Protein AF-A0A452YHD4-F1 (afdb_monomer_lite)

Structure (mmCIF, N/CA/C/O backbone):
data_AF-A0A452YHD4-F1
#
_entry.id   AF-A0A452YHD4-F1
#
loop_
_atom_site.group_PDB
_atom_site.id
_atom_site.type_symbol
_atom_site.label_atom_id
_atom_site.label_alt_id
_atom_site.label_comp_id
_atom_site.label_asym_id
_atom_site.label_entity_id
_atom_site.label_seq_id
_atom_site.pdbx_PDB_ins_code
_atom_site.Cartn_x
_atom_site.Cartn_y
_atom_site.Cartn_z
_atom_site.occupancy
_atom_site.B_iso_or_equiv
_atom_site.auth_seq_id
_atom_site.auth_comp_id
_atom_site.auth_asym_id
_atom_site.auth_atom_id
_atom_site.pdbx_PDB_model_num
ATOM 1 N N . THR A 1 1 ? -29.629 11.833 -34.239 1.00 42.97 1 THR A N 1
ATOM 2 C CA . THR A 1 1 ? -28.313 11.223 -34.519 1.00 42.97 1 THR A CA 1
ATOM 3 C C . THR A 1 1 ? -27.666 10.869 -33.187 1.00 42.97 1 THR A C 1
ATOM 5 O O . THR A 1 1 ? -26.961 11.676 -32.613 1.00 42.97 1 THR A O 1
ATOM 8 N N . THR A 1 2 ? -28.228 9.918 -32.445 1.00 36.56 2 THR A N 1
ATOM 9 C CA . THR A 1 2 ? -27.841 8.490 -32.413 1.00 36.56 2 THR A CA 1
ATOM 10 C C 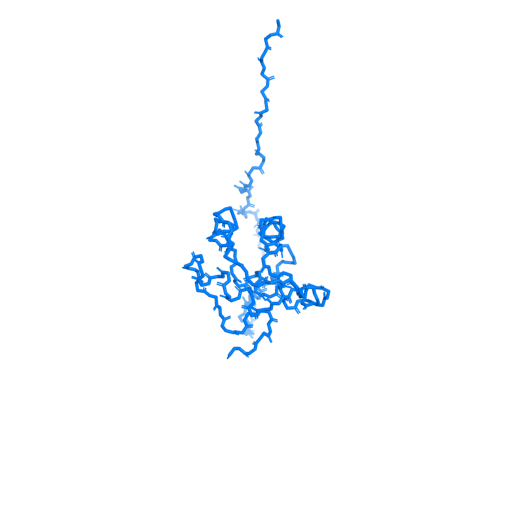. THR A 1 2 ? -26.420 8.256 -31.882 1.00 36.56 2 THR A C 1
ATOM 12 O O . THR A 1 2 ? -25.471 8.179 -32.645 1.00 36.56 2 THR A O 1
ATOM 15 N N . ARG A 1 3 ? -26.325 8.172 -30.547 1.00 47.19 3 ARG A N 1
ATOM 16 C CA . ARG A 1 3 ? -25.647 7.134 -29.743 1.00 47.19 3 ARG A CA 1
ATOM 17 C C . ARG A 1 3 ? -24.635 6.232 -30.474 1.00 47.19 3 ARG A C 1
ATOM 19 O O . ARG A 1 3 ? -25.067 5.443 -31.305 1.00 47.19 3 ARG A O 1
ATOM 26 N N . ALA A 1 4 ? -23.370 6.259 -30.042 1.00 44.56 4 ALA A N 1
ATOM 27 C CA . ALA A 1 4 ? -22.422 5.125 -29.958 1.00 44.56 4 ALA A CA 1
ATOM 28 C C . ALA A 1 4 ? -20.987 5.682 -29.842 1.00 44.56 4 ALA A C 1
ATOM 30 O O . ALA A 1 4 ? -20.680 6.638 -30.534 1.00 44.56 4 ALA A O 1
ATOM 31 N N . THR A 1 5 ? -20.008 5.195 -29.086 1.00 51.81 5 THR A N 1
ATOM 32 C CA . THR A 1 5 ? -19.861 4.150 -28.073 1.00 51.81 5 THR A CA 1
ATOM 33 C C . THR A 1 5 ? -18.434 4.376 -27.552 1.00 51.81 5 THR A C 1
ATOM 35 O O . THR A 1 5 ? -17.480 4.251 -28.313 1.00 51.81 5 THR A O 1
ATOM 38 N N . ILE A 1 6 ? -18.279 4.735 -26.277 1.00 53.59 6 ILE A N 1
ATOM 39 C CA . ILE A 1 6 ? -17.039 4.478 -25.535 1.00 53.59 6 ILE A CA 1
ATOM 40 C C . ILE A 1 6 ? -16.952 2.957 -25.431 1.00 53.59 6 ILE A C 1
ATOM 42 O O . ILE A 1 6 ? -17.819 2.405 -24.771 1.00 53.59 6 ILE A O 1
ATOM 46 N N . HIS A 1 7 ? -15.987 2.277 -26.057 1.00 42.25 7 HIS A N 1
ATOM 47 C CA . HIS A 1 7 ? -15.568 0.947 -25.598 1.00 42.25 7 HIS A CA 1
ATOM 48 C C . HIS A 1 7 ? -14.095 0.665 -25.986 1.00 42.25 7 HIS A C 1
ATOM 50 O O . HIS A 1 7 ? -13.777 0.669 -27.168 1.00 42.25 7 HIS A O 1
ATOM 56 N N . ILE A 1 8 ? -13.158 0.738 -25.029 1.00 50.12 8 ILE A N 1
ATOM 57 C CA . ILE A 1 8 ? -12.484 -0.339 -24.249 1.00 50.12 8 ILE A CA 1
ATOM 58 C C . ILE A 1 8 ? -11.404 -1.119 -25.026 1.00 50.12 8 ILE A C 1
ATOM 60 O O . ILE A 1 8 ? -11.673 -1.692 -26.073 1.00 50.12 8 ILE A O 1
ATOM 64 N N . HIS A 1 9 ? -10.247 -1.247 -24.364 1.00 39.53 9 HIS A N 1
ATOM 65 C CA . HIS A 1 9 ? -9.357 -2.415 -24.371 1.00 39.53 9 HIS A CA 1
ATOM 66 C C . HIS A 1 9 ? -8.613 -2.729 -25.671 1.00 39.53 9 HIS A C 1
ATOM 68 O O . HIS A 1 9 ? -9.069 -3.514 -26.497 1.00 39.53 9 HIS A O 1
ATOM 74 N N . GLU A 1 10 ? -7.349 -2.321 -25.726 1.00 45.34 10 GLU A N 1
ATOM 75 C CA . GLU A 1 10 ? -6.327 -3.238 -26.230 1.00 45.34 10 GLU A CA 1
ATOM 76 C C . GLU A 1 10 ? -5.767 -4.041 -25.051 1.00 45.34 10 GLU A C 1
ATOM 78 O O . GLU A 1 10 ? -4.720 -3.741 -24.486 1.00 45.34 10 GLU A O 1
ATOM 83 N N . THR A 1 11 ? -6.501 -5.083 -24.652 1.00 46.00 11 THR A N 1
ATOM 84 C CA . THR A 1 11 ? -5.914 -6.184 -23.886 1.00 46.00 11 THR A CA 1
ATOM 85 C C . THR A 1 11 ? -5.143 -7.114 -24.804 1.00 46.00 11 THR A C 1
ATOM 87 O O . THR A 1 11 ? -5.740 -7.837 -25.592 1.00 46.00 11 THR A O 1
ATOM 90 N N . HIS A 1 12 ? -3.825 -7.092 -24.617 1.00 50.12 12 HIS A N 1
ATOM 91 C CA . HIS A 1 12 ? -2.945 -8.232 -24.354 1.00 50.12 12 HIS A CA 1
ATOM 92 C C . HIS A 1 12 ? -3.022 -9.514 -25.212 1.00 50.12 12 HIS A C 1
ATOM 94 O O . HIS A 1 12 ? -4.054 -10.142 -25.427 1.00 50.12 12 HIS A O 1
ATOM 100 N N . THR A 1 13 ? -1.809 -10.035 -25.441 1.00 49.12 13 THR A N 1
ATOM 101 C CA . THR A 1 13 ? -1.435 -11.460 -25.561 1.00 49.12 13 THR A CA 1
ATOM 102 C C . THR A 1 13 ? -1.718 -12.207 -26.868 1.00 49.12 13 THR A C 1
ATOM 104 O O . THR A 1 13 ? -2.664 -12.973 -26.978 1.00 49.12 13 THR A O 1
ATOM 107 N N . ALA A 1 14 ? -0.761 -12.118 -27.797 1.00 48.50 14 ALA A N 1
ATOM 108 C CA . ALA A 1 14 ? -0.136 -13.233 -28.533 1.00 48.50 14 ALA A CA 1
ATOM 109 C C . ALA A 1 14 ? 0.943 -12.587 -29.431 1.00 48.50 14 ALA A C 1
ATOM 111 O O . ALA A 1 14 ? 0.633 -11.658 -30.157 1.00 48.50 14 ALA A O 1
ATOM 112 N N . GLN A 1 15 ? 2.230 -12.941 -29.421 1.00 52.12 15 GLN A N 1
ATOM 113 C CA . GLN A 1 15 ? 2.720 -14.181 -30.012 1.00 52.12 15 GLN A CA 1
ATOM 114 C C . GLN A 1 15 ? 4.130 -14.530 -29.496 1.00 52.12 15 GLN A C 1
ATOM 116 O O . GLN A 1 15 ? 5.139 -13.983 -29.934 1.00 52.12 15 GLN A O 1
ATOM 121 N N . HIS A 1 16 ? 4.212 -15.550 -28.646 1.00 42.38 16 HIS A N 1
ATOM 122 C CA . HIS A 1 16 ? 5.350 -16.463 -28.659 1.00 42.38 16 HIS A CA 1
ATOM 123 C C . HIS A 1 16 ? 5.012 -17.624 -29.603 1.00 42.38 16 HIS A C 1
ATOM 125 O O . HIS A 1 16 ? 4.034 -18.317 -29.343 1.00 42.38 16 HIS A O 1
ATOM 131 N N . ARG A 1 17 ? 5.840 -17.876 -30.634 1.00 56.25 17 ARG A N 1
ATOM 132 C CA . ARG A 1 17 ? 6.348 -19.211 -31.065 1.00 56.25 17 ARG A CA 1
ATOM 133 C C . ARG A 1 17 ? 6.912 -19.201 -32.503 1.00 56.25 17 ARG A C 1
ATOM 135 O O . ARG A 1 17 ? 6.202 -19.358 -33.481 1.00 56.25 17 ARG A O 1
ATOM 142 N N . ARG A 1 18 ? 8.244 -19.107 -32.558 1.00 55.69 18 ARG A N 1
ATOM 143 C CA . ARG A 1 18 ? 9.231 -19.833 -33.393 1.00 55.69 18 ARG A CA 1
ATOM 144 C C . ARG A 1 18 ? 8.845 -20.345 -34.800 1.00 55.69 18 ARG A C 1
ATOM 146 O O . ARG A 1 18 ? 8.126 -21.331 -34.915 1.00 55.69 18 ARG A O 1
ATOM 153 N N . LYS A 1 19 ? 9.629 -19.926 -35.808 1.00 44.75 19 LYS A N 1
ATOM 154 C CA . LYS A 1 19 ? 10.217 -20.839 -36.817 1.00 44.75 19 LYS A CA 1
ATOM 155 C C . LYS A 1 19 ? 11.488 -20.244 -37.457 1.00 44.75 19 LYS A C 1
ATOM 157 O O . LYS A 1 19 ? 11.473 -19.775 -38.586 1.00 44.75 19 LYS A O 1
ATOM 162 N N . GLY A 1 20 ? 12.608 -20.271 -36.734 1.00 45.22 20 GLY A N 1
ATOM 163 C CA . GLY A 1 20 ? 13.930 -20.103 -37.349 1.00 45.22 20 GLY A CA 1
ATOM 164 C C . GLY A 1 20 ? 14.339 -21.418 -38.008 1.00 45.22 20 GLY A C 1
ATOM 165 O O . GLY A 1 20 ? 14.572 -22.401 -37.309 1.00 45.22 20 GLY A O 1
ATOM 166 N N . ASN A 1 21 ? 14.341 -21.452 -39.339 1.00 54.41 21 ASN A N 1
ATOM 167 C CA . ASN A 1 21 ? 14.768 -22.588 -40.152 1.00 54.41 21 ASN A CA 1
ATOM 168 C C . ASN A 1 21 ? 16.297 -22.741 -40.053 1.00 54.41 21 ASN A C 1
ATOM 170 O O . ASN A 1 21 ? 17.044 -21.925 -40.589 1.00 54.41 21 ASN A O 1
ATOM 174 N N . THR A 1 22 ? 16.763 -23.753 -39.323 1.00 41.25 22 THR A N 1
ATOM 175 C CA . THR A 1 22 ? 18.179 -24.086 -39.150 1.00 41.25 22 THR A CA 1
ATOM 176 C C . THR A 1 22 ? 18.695 -24.845 -40.371 1.00 41.25 22 THR A C 1
ATOM 178 O O . THR A 1 22 ? 18.458 -26.043 -40.531 1.00 41.25 22 THR A O 1
ATOM 181 N N . SER A 1 23 ? 19.421 -24.137 -41.239 1.00 48.38 23 SER A N 1
ATOM 182 C CA . SER A 1 23 ? 20.213 -24.757 -42.300 1.00 48.38 23 SER A CA 1
ATOM 183 C C . SER A 1 23 ? 21.399 -25.515 -41.691 1.00 48.38 23 SER A C 1
ATOM 185 O O . SER A 1 23 ? 22.069 -25.040 -40.777 1.00 48.38 23 SER A O 1
ATOM 187 N N . LYS A 1 24 ? 21.590 -26.735 -42.182 1.00 50.97 24 LYS A N 1
ATOM 188 C CA . LYS A 1 24 ? 22.518 -27.775 -41.725 1.00 50.97 24 LYS A CA 1
ATOM 189 C C . LYS A 1 24 ? 23.975 -27.289 -41.718 1.00 50.97 24 LYS A C 1
ATOM 191 O O . LYS A 1 24 ? 24.439 -26.880 -42.774 1.00 50.97 24 LYS A O 1
ATOM 196 N N . MET A 1 25 ? 24.717 -27.460 -40.617 1.00 54.84 25 MET A N 1
ATOM 197 C CA . MET A 1 25 ? 26.136 -27.859 -40.682 1.00 54.84 25 MET A CA 1
ATOM 198 C C . MET A 1 25 ? 26.708 -28.289 -39.315 1.00 54.84 25 MET A C 1
ATOM 200 O O . MET A 1 25 ? 26.615 -27.552 -38.342 1.00 54.84 25 MET A O 1
ATOM 204 N N . SER A 1 26 ? 27.285 -29.497 -39.307 1.00 49.28 26 SER A N 1
ATOM 205 C CA . SER A 1 26 ? 28.422 -30.033 -38.530 1.00 49.28 26 SER A CA 1
ATOM 206 C C . SER A 1 26 ? 28.722 -29.506 -37.115 1.00 49.28 26 SER A C 1
ATOM 208 O O . SER A 1 26 ? 29.082 -28.354 -36.941 1.00 49.28 26 SER A O 1
ATOM 210 N N . GLN A 1 27 ? 28.542 -30.307 -36.058 1.00 45.06 27 GLN A N 1
ATOM 211 C CA . GLN A 1 27 ? 29.420 -31.376 -35.513 1.00 45.06 27 GLN A CA 1
ATOM 212 C C . GLN A 1 27 ? 30.284 -30.911 -34.314 1.00 45.06 27 GLN A C 1
ATOM 214 O O . GLN A 1 27 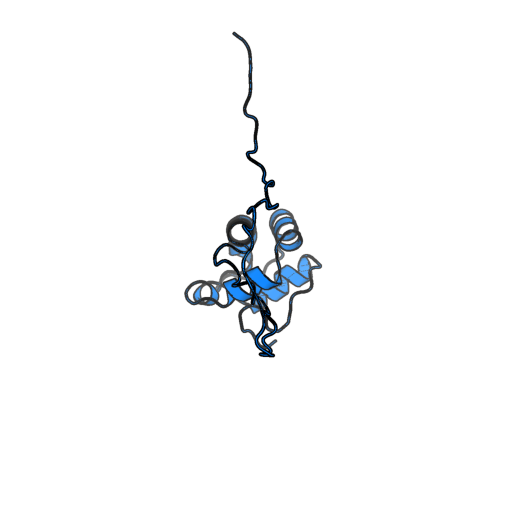? 31.158 -30.068 -34.448 1.00 45.06 27 GLN A O 1
ATOM 219 N N . LEU A 1 28 ? 30.018 -31.568 -33.173 1.00 55.31 28 LEU A N 1
ATOM 220 C CA . LEU A 1 28 ? 30.912 -32.004 -32.083 1.00 55.31 28 LEU A CA 1
ATOM 221 C C . LEU A 1 28 ? 31.878 -30.999 -31.415 1.00 55.31 28 LEU A C 1
ATOM 223 O O . LEU A 1 28 ? 33.003 -30.820 -31.863 1.00 55.31 28 LEU A O 1
ATOM 227 N N . ALA A 1 29 ? 31.520 -30.546 -30.204 1.00 46.66 29 ALA A N 1
ATOM 228 C CA . ALA A 1 29 ? 32.449 -30.405 -29.073 1.00 46.66 29 ALA A CA 1
ATOM 229 C C . ALA A 1 29 ? 31.681 -30.351 -27.734 1.00 46.66 29 ALA A C 1
ATOM 231 O O . ALA A 1 29 ? 30.497 -30.034 -27.678 1.00 46.66 29 ALA A O 1
ATOM 232 N N . ARG A 1 30 ? 32.361 -30.757 -26.663 1.00 52.69 30 ARG A N 1
ATOM 233 C CA . ARG A 1 30 ? 31.824 -31.210 -25.373 1.00 52.69 30 ARG A CA 1
ATOM 234 C C . ARG A 1 30 ? 31.444 -30.062 -24.427 1.00 52.69 30 ARG A C 1
ATOM 236 O O . ARG A 1 30 ? 32.104 -29.035 -24.408 1.00 52.69 30 ARG A O 1
ATOM 243 N N . ALA A 1 31 ? 30.432 -30.351 -23.603 1.00 54.41 31 ALA A N 1
ATOM 244 C CA . ALA A 1 31 ? 30.166 -29.889 -22.235 1.00 54.41 31 ALA A CA 1
ATOM 245 C C . ALA A 1 31 ? 30.607 -28.470 -21.822 1.00 54.41 31 ALA A C 1
ATOM 247 O O . ALA A 1 31 ? 31.784 -28.208 -21.595 1.00 54.41 31 ALA A O 1
ATOM 248 N N . SER A 1 32 ? 29.625 -27.618 -21.517 1.00 53.03 32 SER A N 1
ATOM 249 C CA . SER A 1 32 ? 29.730 -26.601 -20.464 1.00 53.03 32 SER A CA 1
ATOM 250 C C . SER A 1 32 ? 28.343 -26.331 -19.885 1.00 53.03 32 SER A C 1
ATOM 252 O O . SER A 1 32 ? 27.402 -26.010 -20.608 1.00 53.03 32 SER A O 1
ATOM 254 N N . LEU A 1 33 ? 28.224 -26.542 -18.573 1.00 60.19 33 LEU A N 1
ATOM 255 C CA . LEU A 1 33 ? 27.065 -26.201 -17.764 1.00 60.19 33 LEU A CA 1
ATOM 256 C C . LEU A 1 33 ? 26.848 -24.689 -17.804 1.00 60.19 33 LEU A C 1
ATOM 258 O O . LEU A 1 33 ? 27.752 -23.938 -17.448 1.00 60.19 33 LEU A O 1
ATOM 262 N N . THR A 1 34 ? 25.626 -24.245 -18.079 1.00 52.06 34 THR A N 1
ATOM 263 C CA . THR A 1 34 ? 25.044 -23.130 -17.325 1.00 52.06 34 THR A CA 1
ATOM 264 C C . THR A 1 34 ? 23.531 -23.236 -17.410 1.00 52.06 34 THR A C 1
ATOM 266 O O . THR A 1 34 ? 22.941 -23.124 -18.483 1.00 52.06 34 THR A O 1
ATOM 269 N N . ALA A 1 35 ? 22.897 -23.494 -16.268 1.00 55.72 35 ALA A N 1
ATOM 270 C CA . ALA A 1 35 ? 21.474 -23.269 -16.114 1.00 55.72 35 ALA A CA 1
ATOM 271 C C . ALA A 1 35 ? 21.224 -21.781 -16.376 1.00 55.72 35 ALA A C 1
ATOM 273 O O . ALA A 1 35 ? 21.669 -20.929 -15.609 1.00 55.72 35 ALA A O 1
ATOM 274 N N . MET A 1 36 ? 20.533 -21.461 -17.468 1.00 54.41 36 MET A N 1
ATOM 275 C CA . MET A 1 36 ? 19.941 -20.142 -17.658 1.00 54.41 36 MET A CA 1
ATOM 276 C C . MET A 1 36 ? 18.749 -20.041 -16.704 1.00 54.41 36 MET A C 1
ATOM 278 O O . MET A 1 36 ? 17.594 -20.189 -17.098 1.00 54.41 36 MET A O 1
ATOM 282 N N . GLY A 1 37 ? 19.046 -19.840 -15.419 1.00 55.81 37 GLY A N 1
ATOM 283 C CA . GLY A 1 37 ? 18.115 -19.212 -14.502 1.00 55.81 37 GLY A CA 1
ATOM 284 C C . GLY A 1 37 ? 17.922 -17.791 -15.001 1.00 55.81 37 GLY A C 1
ATOM 285 O O . GLY A 1 37 ? 18.725 -16.913 -14.701 1.00 55.81 37 GLY A O 1
ATOM 286 N N . GLY A 1 38 ? 16.901 -17.585 -15.832 1.00 49.19 38 GLY A N 1
ATOM 287 C CA . GLY A 1 38 ? 16.401 -16.250 -16.096 1.00 49.19 38 GLY A CA 1
ATOM 288 C C . GLY A 1 38 ? 15.912 -15.701 -14.767 1.00 49.19 38 GLY A C 1
ATOM 289 O O . GLY A 1 38 ? 14.814 -16.035 -14.333 1.00 49.19 38 GLY A O 1
ATOM 290 N N . ALA A 1 39 ? 16.738 -14.894 -14.103 1.00 51.00 39 ALA A N 1
ATOM 291 C CA . ALA A 1 39 ? 16.206 -13.900 -13.199 1.00 51.00 39 ALA A CA 1
ATOM 292 C C . ALA A 1 39 ? 15.261 -13.072 -14.067 1.00 51.00 39 ALA A C 1
ATOM 294 O O . ALA A 1 39 ? 15.710 -12.362 -14.970 1.00 51.00 39 ALA A O 1
ATOM 295 N N . ALA A 1 40 ? 13.956 -13.257 -13.869 1.00 48.88 40 ALA A N 1
ATOM 296 C CA . ALA A 1 40 ? 12.993 -12.259 -14.271 1.00 48.88 40 ALA A CA 1
ATOM 297 C C . ALA A 1 40 ? 13.487 -10.975 -13.609 1.00 48.88 40 ALA A C 1
ATOM 299 O O . ALA A 1 40 ? 13.400 -10.821 -12.392 1.00 48.88 40 ALA A O 1
ATOM 300 N N . VAL A 1 41 ? 14.141 -10.119 -14.392 1.00 48.44 41 VAL A N 1
ATOM 301 C CA . VAL A 1 41 ? 14.317 -8.733 -14.004 1.00 48.44 41 VAL A CA 1
ATOM 302 C C . VAL A 1 41 ? 12.892 -8.249 -13.804 1.00 48.44 41 VAL A C 1
ATOM 304 O O . VAL A 1 41 ? 12.107 -8.228 -14.749 1.00 48.44 41 VAL A O 1
ATOM 307 N N . ALA A 1 42 ? 12.513 -8.062 -12.540 1.00 52.41 42 ALA A N 1
ATOM 308 C CA . ALA A 1 42 ? 11.237 -7.472 -12.204 1.00 52.41 42 ALA A CA 1
ATOM 309 C C . ALA A 1 42 ? 11.198 -6.147 -12.957 1.00 52.41 42 ALA A C 1
ATOM 311 O O . ALA A 1 42 ? 12.073 -5.295 -12.784 1.00 52.41 42 ALA A O 1
ATOM 312 N N . ASP A 1 43 ? 10.261 -6.057 -13.888 1.00 45.31 43 ASP A N 1
ATOM 313 C CA . ASP A 1 43 ? 10.029 -4.849 -14.645 1.00 45.31 43 ASP A CA 1
ATOM 314 C C . ASP A 1 43 ? 9.768 -3.706 -13.643 1.00 45.31 43 ASP A C 1
ATOM 316 O O . ASP A 1 43 ? 9.000 -3.902 -12.694 1.00 45.31 43 ASP A O 1
ATOM 320 N N . PRO A 1 44 ? 10.400 -2.526 -13.785 1.00 52.66 44 PRO A N 1
ATOM 321 C CA . PRO A 1 44 ? 10.114 -1.385 -12.917 1.00 52.66 44 PRO A CA 1
ATOM 322 C C . PRO A 1 44 ? 8.643 -0.919 -12.984 1.00 52.66 44 PRO A C 1
ATOM 324 O O . PRO A 1 44 ? 8.234 -0.128 -12.140 1.00 52.66 44 PRO A O 1
ATOM 327 N N . ALA A 1 45 ? 7.836 -1.427 -13.923 1.00 56.84 45 ALA A N 1
ATOM 328 C CA . ALA A 1 45 ? 6.388 -1.255 -14.019 1.00 56.84 45 ALA A CA 1
ATOM 329 C C . ALA A 1 45 ? 5.565 -2.382 -13.360 1.00 56.84 45 ALA A C 1
ATOM 331 O O . ALA A 1 45 ? 4.355 -2.429 -13.561 1.00 56.84 45 ALA A O 1
ATOM 332 N N . GLY A 1 46 ? 6.169 -3.278 -12.570 1.00 77.31 46 GLY A N 1
ATOM 333 C CA . GLY A 1 46 ? 5.514 -4.505 -12.087 1.00 77.31 46 GLY A CA 1
ATOM 334 C C . GLY A 1 46 ? 4.174 -4.331 -11.352 1.00 77.31 46 GLY A C 1
ATOM 335 O O . GLY A 1 46 ? 3.376 -5.259 -11.351 1.00 77.31 46 GLY A O 1
ATOM 336 N N . CYS A 1 47 ? 3.910 -3.160 -10.763 1.00 92.31 47 CYS A N 1
ATOM 337 C CA . CYS A 1 47 ? 2.656 -2.837 -10.068 1.00 92.31 47 CYS A CA 1
ATOM 338 C C . CYS A 1 47 ? 2.362 -1.325 -10.074 1.00 92.31 47 CYS A C 1
ATOM 340 O O . CYS A 1 47 ? 1.833 -0.772 -9.110 1.00 92.31 47 CYS A O 1
ATOM 342 N N . GLN A 1 48 ? 2.761 -0.609 -11.132 1.00 91.56 48 GLN A N 1
ATOM 343 C CA . GLN A 1 48 ? 2.620 0.852 -11.159 1.00 91.56 48 GLN A CA 1
ATOM 344 C C . GLN A 1 48 ? 1.150 1.289 -11.055 1.00 91.56 48 GLN A C 1
ATOM 346 O O . GLN A 1 48 ? 0.857 2.239 -10.327 1.00 91.56 48 GLN A O 1
ATOM 351 N N . ASP A 1 49 ? 0.246 0.573 -11.726 1.00 93.62 49 ASP A N 1
ATOM 352 C CA . ASP A 1 49 ? -1.196 0.829 -11.679 1.00 93.62 49 ASP A CA 1
ATOM 353 C C . ASP A 1 49 ? -1.781 0.546 -10.287 1.00 93.62 49 ASP A C 1
ATOM 355 O O . ASP A 1 49 ? -2.552 1.353 -9.767 1.00 93.62 49 ASP A O 1
ATOM 359 N N . ASP A 1 50 ? -1.343 -0.535 -9.634 1.00 94.31 50 ASP A N 1
ATOM 360 C CA . ASP A 1 50 ? -1.735 -0.864 -8.257 1.00 94.31 50 ASP A CA 1
ATOM 361 C C . ASP A 1 50 ? -1.336 0.248 -7.283 1.00 94.31 50 ASP A C 1
ATOM 363 O O . ASP A 1 50 ? -2.114 0.655 -6.421 1.00 94.31 50 ASP A O 1
ATOM 367 N N . VAL A 1 51 ? -0.116 0.771 -7.426 1.00 94.12 51 VAL A N 1
ATOM 368 C CA . VAL A 1 51 ? 0.393 1.873 -6.603 1.00 94.12 51 VAL A CA 1
ATOM 369 C C . VAL A 1 51 ? -0.426 3.144 -6.815 1.00 94.12 51 VAL A C 1
ATOM 371 O O . VAL A 1 51 ? -0.718 3.841 -5.842 1.00 94.12 51 VAL A O 1
ATOM 374 N N . VAL A 1 52 ? -0.802 3.455 -8.059 1.00 95.50 52 VAL A N 1
ATOM 375 C CA . VAL A 1 52 ? -1.645 4.618 -8.368 1.00 95.50 52 VAL A CA 1
ATOM 376 C C . VAL A 1 52 ? -3.025 4.453 -7.733 1.00 95.50 52 VAL A C 1
ATOM 378 O O . VAL A 1 52 ? -3.454 5.342 -6.997 1.00 95.50 52 VAL A O 1
ATOM 381 N N . ALA A 1 53 ? -3.667 3.296 -7.914 1.00 95.94 53 ALA A N 1
ATOM 382 C CA . ALA A 1 53 ? -4.974 3.003 -7.328 1.00 95.94 53 ALA A CA 1
ATOM 383 C C . ALA A 1 53 ? -4.947 3.066 -5.790 1.00 95.94 53 ALA A C 1
ATOM 385 O O . ALA A 1 53 ? -5.818 3.672 -5.162 1.00 95.94 53 ALA A O 1
ATOM 386 N N . LEU A 1 54 ? -3.907 2.506 -5.163 1.00 96.62 54 LEU A N 1
ATOM 387 C CA . LEU A 1 54 ? -3.702 2.610 -3.719 1.00 96.62 54 LEU A CA 1
ATOM 388 C C . LEU A 1 54 ? -3.475 4.049 -3.272 1.00 96.62 54 LEU A C 1
ATOM 390 O O . LEU A 1 54 ? -3.976 4.448 -2.224 1.00 96.62 54 LEU A O 1
ATOM 394 N N . ASN A 1 55 ? -2.711 4.840 -4.018 1.00 96.25 55 ASN A N 1
ATOM 395 C CA . ASN A 1 55 ? -2.488 6.233 -3.664 1.00 96.25 55 ASN A CA 1
ATOM 396 C C . ASN A 1 55 ? -3.807 7.020 -3.681 1.00 96.25 55 ASN A C 1
ATOM 398 O O . ASN A 1 55 ? -4.112 7.724 -2.720 1.00 96.25 55 ASN A O 1
ATOM 402 N N . GLU A 1 56 ? -4.617 6.860 -4.725 1.00 97.75 56 GLU A N 1
ATOM 403 C CA . GLU A 1 56 ? -5.908 7.543 -4.849 1.00 97.75 56 GLU A CA 1
ATOM 404 C C . GLU A 1 56 ? -6.888 7.135 -3.739 1.00 97.75 56 GLU A C 1
ATOM 406 O O . GLU A 1 56 ? -7.465 7.998 -3.071 1.00 97.75 56 GLU A O 1
ATOM 411 N N . ALA A 1 57 ? -7.012 5.833 -3.473 1.00 98.19 57 ALA A N 1
ATOM 412 C CA . ALA A 1 57 ? -7.989 5.321 -2.518 1.00 98.19 57 ALA A CA 1
ATOM 413 C C . ALA A 1 57 ? -7.515 5.405 -1.053 1.00 98.19 57 ALA A C 1
ATOM 415 O O . ALA A 1 57 ? -8.313 5.656 -0.141 1.00 98.19 57 ALA A O 1
ATOM 416 N N . CYS A 1 58 ? -6.217 5.195 -0.796 1.00 97.88 58 CYS A N 1
ATOM 417 C CA . CYS A 1 58 ? -5.691 4.922 0.542 1.00 97.88 58 CYS A CA 1
ATOM 418 C C . CYS A 1 58 ? -4.761 5.991 1.135 1.00 97.88 58 CYS A C 1
ATOM 420 O O . CYS A 1 58 ? -4.578 5.990 2.356 1.00 97.88 58 CYS A O 1
ATOM 422 N N . TYR A 1 59 ? -4.181 6.910 0.348 1.00 97.44 59 TYR A N 1
ATOM 423 C CA . TYR A 1 59 ? -3.090 7.785 0.821 1.00 97.44 59 TYR A CA 1
ATOM 424 C C . TYR A 1 59 ? -3.422 8.549 2.114 1.00 97.44 59 TYR A C 1
ATOM 426 O O . TYR A 1 59 ? -2.635 8.548 3.064 1.00 97.44 59 TYR A O 1
ATOM 434 N N . LYS A 1 60 ? -4.634 9.107 2.217 1.00 97.25 60 LYS A N 1
ATOM 435 C CA . LYS A 1 60 ? -5.083 9.859 3.405 1.00 97.25 60 LYS A CA 1
ATOM 436 C C . LYS A 1 60 ? -5.107 9.039 4.703 1.00 97.25 60 LYS A C 1
ATOM 438 O O . LYS A 1 60 ? -5.006 9.607 5.788 1.00 97.25 60 LYS A O 1
ATOM 443 N N . TYR A 1 61 ? -5.234 7.715 4.605 1.00 97.94 61 TYR A N 1
ATOM 444 C CA . TYR A 1 61 ? -5.253 6.806 5.754 1.00 97.94 61 TYR A CA 1
ATOM 445 C C . TYR A 1 61 ? -3.850 6.393 6.197 1.00 97.94 61 TYR A C 1
ATOM 447 O O . TYR A 1 61 ? -3.661 6.023 7.353 1.00 97.94 61 TYR A O 1
ATOM 455 N N . VAL A 1 62 ? -2.863 6.472 5.300 1.00 97.12 62 VAL A N 1
ATOM 456 C CA . VAL A 1 62 ? -1.495 5.996 5.549 1.00 97.12 62 VAL A CA 1
ATOM 457 C C . VAL A 1 62 ? -0.468 7.120 5.658 1.00 97.12 62 VAL A C 1
ATOM 459 O O . VAL A 1 62 ? 0.634 6.875 6.143 1.00 97.12 62 VAL A O 1
ATOM 462 N N . GLN A 1 63 ? -0.806 8.356 5.281 1.00 96.69 63 GLN A N 1
ATOM 463 C CA . GLN A 1 63 ? 0.104 9.499 5.378 1.00 96.69 63 GLN A CA 1
ATOM 464 C C . GLN A 1 63 ? 0.614 9.728 6.815 1.00 96.69 63 GLN A C 1
ATOM 466 O O . GLN A 1 63 ? -0.107 9.542 7.812 1.00 96.69 63 GLN A O 1
ATOM 471 N N . LYS A 1 64 ? 1.872 10.163 6.938 1.00 95.94 64 LYS A N 1
ATOM 472 C CA . LYS A 1 64 ? 2.464 10.560 8.224 1.00 95.94 64 LYS A CA 1
ATOM 473 C C . LYS A 1 64 ? 1.774 11.804 8.789 1.00 95.94 64 LYS A C 1
ATOM 475 O O . LYS A 1 64 ? 1.192 12.603 8.061 1.00 95.94 64 LYS A O 1
ATOM 480 N N . GLY A 1 65 ? 1.814 11.952 10.112 1.00 92.50 65 GLY A N 1
ATOM 481 C CA . GLY A 1 65 ? 1.287 13.126 10.823 1.00 92.50 65 GLY A CA 1
ATOM 482 C C . GLY A 1 65 ? -0.241 13.221 10.921 1.00 92.50 65 GLY A C 1
ATOM 483 O O . GLY A 1 65 ? -0.740 13.937 11.781 1.00 92.50 65 GLY A O 1
ATOM 484 N N . ALA A 1 66 ? -0.999 12.481 10.106 1.00 92.56 66 ALA A N 1
ATOM 485 C CA . ALA A 1 66 ? -2.449 12.383 10.270 1.00 92.56 66 ALA A CA 1
ATOM 486 C C . ALA A 1 66 ? -2.829 11.481 11.467 1.00 92.56 66 ALA A C 1
ATOM 488 O O . ALA A 1 66 ? -2.016 10.653 11.891 1.00 92.56 66 ALA A O 1
ATOM 489 N N . PRO A 1 67 ? -4.064 11.550 11.982 1.00 95.00 67 PRO A N 1
ATOM 490 C CA . PRO A 1 67 ? -4.603 10.528 12.878 1.00 95.00 67 PRO A CA 1
ATOM 491 C C . PRO A 1 67 ? -4.681 9.146 12.204 1.00 95.00 67 PRO A C 1
ATOM 493 O O . PRO A 1 67 ? -4.710 9.042 10.975 1.00 95.00 67 PRO A O 1
ATOM 496 N N . THR A 1 68 ? -4.712 8.079 13.002 1.00 96.62 68 THR A N 1
ATOM 497 C CA . THR A 1 68 ? -5.053 6.732 12.520 1.00 96.62 68 THR A CA 1
ATOM 498 C C . THR A 1 68 ? -6.569 6.589 12.547 1.00 96.62 68 THR A C 1
ATOM 500 O O . THR A 1 68 ? -7.178 6.703 13.608 1.00 96.62 68 THR A O 1
ATOM 503 N N . VAL A 1 69 ? -7.179 6.370 11.384 1.00 96.81 69 VAL A N 1
ATOM 504 C CA . VAL A 1 69 ? -8.629 6.187 11.238 1.00 96.81 69 VAL A CA 1
ATOM 505 C C . VAL A 1 69 ? -8.910 4.973 10.347 1.00 96.81 69 VAL A C 1
ATOM 507 O O . VAL A 1 69 ? -8.072 4.659 9.496 1.00 96.81 69 VAL A O 1
ATOM 510 N N . PRO A 1 70 ? -10.056 4.287 10.517 1.00 97.50 70 PRO A N 1
ATOM 511 C CA . PRO A 1 70 ? -10.416 3.149 9.676 1.00 97.50 70 PRO A CA 1
ATOM 512 C C . PRO A 1 70 ? -10.454 3.510 8.178 1.00 97.50 70 PRO A C 1
ATOM 514 O O . PRO A 1 70 ? -10.890 4.617 7.838 1.00 97.50 70 PRO A O 1
ATOM 517 N N . PRO A 1 71 ? -10.018 2.603 7.283 1.00 98.06 71 PRO A N 1
ATOM 518 C CA . PRO A 1 71 ? -10.063 2.829 5.840 1.00 98.06 71 PRO A CA 1
ATOM 519 C C . PRO A 1 71 ? -11.502 2.870 5.305 1.00 98.06 71 PRO A C 1
ATOM 521 O O . PRO A 1 71 ? -12.430 2.334 5.912 1.00 98.06 71 PRO A O 1
ATOM 524 N N . SER A 1 7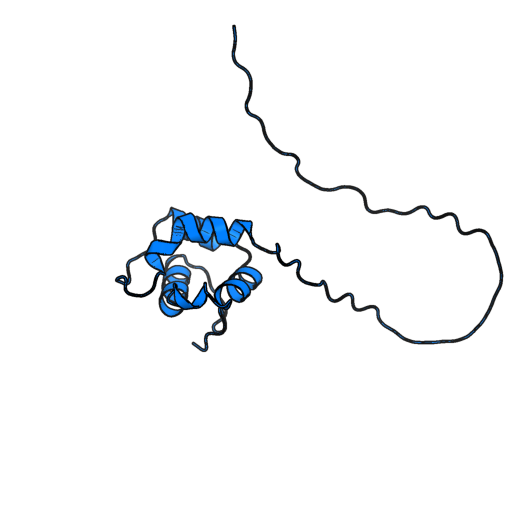2 ? -11.692 3.499 4.142 1.00 98.56 72 SER A N 1
ATOM 525 C CA . SER A 1 72 ? -12.936 3.373 3.377 1.00 98.56 72 SER A CA 1
ATOM 526 C C . SER A 1 72 ? -13.051 1.990 2.739 1.00 98.56 72 SER A C 1
ATOM 528 O O . SER A 1 72 ? -12.055 1.288 2.551 1.00 98.56 72 SER A O 1
ATOM 530 N N . GLN A 1 73 ? -14.269 1.638 2.322 1.00 98.31 73 GLN A N 1
ATOM 531 C CA . GLN A 1 73 ? -14.498 0.434 1.526 1.00 98.31 73 GLN A CA 1
ATOM 532 C C . GLN A 1 73 ? -13.671 0.447 0.231 1.00 98.31 73 GLN A C 1
ATOM 534 O O . GLN A 1 73 ? -13.000 -0.533 -0.061 1.00 98.31 73 GLN A O 1
ATOM 539 N N . GLU A 1 74 ? -13.637 1.585 -0.469 1.00 98.19 74 GLU A N 1
ATOM 540 C CA . GLU A 1 74 ? -12.843 1.780 -1.691 1.00 98.19 74 GLU A CA 1
ATOM 541 C C . GLU A 1 74 ? -11.350 1.491 -1.472 1.00 98.19 74 GLU A C 1
ATOM 543 O O . GLU A 1 74 ? -10.737 0.765 -2.250 1.00 98.19 74 GLU A O 1
ATOM 548 N N . CYS A 1 75 ? -10.774 1.981 -0.367 1.00 98.44 75 CYS A N 1
ATOM 549 C CA . CYS A 1 75 ? -9.390 1.667 -0.021 1.00 98.44 75 CYS A CA 1
ATOM 550 C C . CYS A 1 75 ? -9.201 0.165 0.217 1.00 98.44 75 CYS A C 1
ATOM 552 O O . CYS A 1 75 ? -8.245 -0.426 -0.281 1.00 98.44 75 CYS A O 1
ATOM 554 N N . CYS A 1 76 ? -10.120 -0.484 0.936 1.00 98.56 76 CYS A N 1
ATOM 555 C CA . CYS A 1 76 ? -10.018 -1.921 1.156 1.00 98.56 76 CYS A CA 1
ATOM 556 C C . CYS A 1 76 ? -10.180 -2.754 -0.113 1.00 98.56 76 CYS A C 1
ATOM 558 O O . CYS A 1 76 ? -9.580 -3.823 -0.199 1.00 98.56 76 CYS A O 1
ATOM 560 N N . ASP A 1 77 ? -10.970 -2.299 -1.078 1.00 98.44 77 ASP A N 1
ATOM 561 C CA . ASP A 1 77 ? -11.125 -2.994 -2.350 1.00 98.44 77 ASP A CA 1
ATOM 562 C C . ASP A 1 77 ? -9.835 -2.894 -3.177 1.00 98.44 77 ASP A C 1
ATOM 564 O O . ASP A 1 77 ? -9.372 -3.916 -3.682 1.00 98.44 77 ASP A O 1
ATOM 568 N N . ALA A 1 78 ? -9.182 -1.724 -3.188 1.00 97.88 78 ALA A N 1
ATOM 569 C CA . ALA A 1 78 ? -7.859 -1.555 -3.792 1.00 97.88 78 ALA A CA 1
ATOM 570 C C . ALA A 1 78 ? -6.796 -2.432 -3.104 1.00 97.88 78 ALA A C 1
ATOM 572 O O . ALA A 1 78 ? -6.077 -3.173 -3.763 1.00 97.88 78 ALA A O 1
ATOM 573 N N . VAL A 1 79 ? -6.729 -2.433 -1.767 1.00 97.69 79 VAL A N 1
ATOM 574 C CA . VAL A 1 79 ? -5.761 -3.253 -1.005 1.00 97.69 79 VAL A CA 1
ATOM 575 C C . VAL A 1 79 ? -5.917 -4.753 -1.280 1.00 97.69 79 VAL A C 1
ATOM 577 O O . VAL A 1 79 ? -4.936 -5.490 -1.222 1.00 97.69 79 VAL A O 1
ATOM 580 N N . LYS A 1 80 ? -7.124 -5.227 -1.604 1.00 97.44 80 LYS A N 1
ATOM 581 C CA . LYS A 1 80 ? -7.374 -6.639 -1.941 1.00 97.44 80 LYS A CA 1
ATOM 582 C C . LYS A 1 80 ? -6.995 -7.004 -3.377 1.00 97.44 80 LYS A C 1
ATOM 584 O O . LYS A 1 80 ? -6.880 -8.196 -3.656 1.00 97.44 80 LYS A O 1
ATOM 589 N N . SER A 1 81 ? -6.845 -6.030 -4.276 1.00 95.31 81 SER A N 1
ATOM 590 C CA . SER A 1 81 ? -6.591 -6.282 -5.699 1.00 95.31 81 SER A CA 1
ATOM 591 C C . SER A 1 81 ? -5.120 -6.202 -6.104 1.00 95.31 81 SER A C 1
ATOM 593 O O . SER A 1 81 ? -4.806 -6.583 -7.226 1.00 95.31 81 SER A O 1
ATOM 595 N N . VAL A 1 82 ? -4.234 -5.710 -5.232 1.00 94.19 82 VAL A N 1
ATOM 596 C CA . VAL A 1 82 ? -2.840 -5.404 -5.597 1.00 94.19 82 VAL A CA 1
ATOM 597 C C . VAL A 1 82 ? -1.888 -6.602 -5.575 1.00 94.19 82 VAL A C 1
ATOM 599 O O . VAL A 1 82 ? -2.054 -7.547 -4.797 1.00 94.19 82 VAL A O 1
ATOM 602 N N . ASP A 1 83 ? -0.793 -6.495 -6.333 1.00 94.00 83 ASP A N 1
ATOM 603 C CA . ASP A 1 83 ? 0.405 -7.321 -6.149 1.00 94.00 83 ASP A CA 1
ATOM 604 C C . ASP A 1 83 ? 1.156 -6.906 -4.866 1.00 94.00 83 ASP A C 1
ATOM 606 O O . ASP A 1 83 ? 1.974 -5.979 -4.846 1.00 94.00 83 ASP A O 1
ATOM 610 N N . VAL A 1 84 ? 0.864 -7.600 -3.760 1.00 92.44 84 VAL A N 1
ATOM 611 C CA . VAL A 1 84 ? 1.448 -7.317 -2.437 1.00 92.44 84 VAL A CA 1
ATOM 612 C C . VAL A 1 84 ? 2.986 -7.332 -2.447 1.00 92.44 84 VAL A C 1
ATOM 614 O O . VAL A 1 84 ? 3.567 -6.366 -1.945 1.00 92.44 84 VAL A O 1
ATOM 617 N N . PRO A 1 85 ? 3.686 -8.361 -2.975 1.00 92.19 85 PRO A N 1
ATOM 618 C CA . PRO A 1 85 ? 5.146 -8.340 -3.066 1.00 92.19 85 PRO A CA 1
ATOM 619 C C . PRO A 1 85 ? 5.705 -7.099 -3.770 1.00 92.19 85 PRO A C 1
ATOM 621 O O . PRO A 1 85 ? 6.625 -6.463 -3.243 1.00 92.19 85 PRO A O 1
ATOM 624 N N . CYS A 1 86 ? 5.145 -6.732 -4.925 1.00 93.75 86 CYS A N 1
ATOM 625 C CA . CYS A 1 86 ? 5.620 -5.582 -5.685 1.00 93.75 86 CYS A CA 1
ATOM 626 C C . CYS A 1 86 ? 5.356 -4.264 -4.944 1.00 93.75 86 CYS A C 1
ATOM 628 O O . CYS A 1 86 ? 6.289 -3.482 -4.724 1.00 93.75 86 CYS A O 1
ATOM 630 N N . VAL A 1 87 ? 4.124 -4.051 -4.470 1.00 94.88 87 VAL A N 1
ATOM 631 C CA . VAL A 1 87 ? 3.752 -2.847 -3.712 1.00 94.88 87 VAL A CA 1
ATOM 632 C C . VAL A 1 87 ? 4.622 -2.717 -2.466 1.00 94.88 87 VAL A C 1
ATOM 634 O O . VAL A 1 87 ? 5.153 -1.644 -2.192 1.00 94.88 87 VAL A O 1
ATOM 637 N N . CYS A 1 88 ? 4.862 -3.807 -1.738 1.00 94.31 88 CYS A N 1
ATOM 638 C CA . CYS A 1 88 ? 5.722 -3.785 -0.560 1.00 94.31 88 CYS A CA 1
ATOM 639 C C . CYS A 1 88 ? 7.157 -3.353 -0.862 1.00 94.31 88 CYS A C 1
ATOM 641 O O . CYS A 1 88 ? 7.761 -2.668 -0.035 1.00 94.31 88 CYS A O 1
ATOM 643 N N . SER A 1 89 ? 7.704 -3.721 -2.022 1.00 92.88 89 SER A N 1
ATOM 644 C CA . SER A 1 89 ? 8.996 -3.199 -2.468 1.00 92.88 89 SER A CA 1
ATOM 645 C C . SER A 1 89 ? 8.905 -1.699 -2.765 1.00 92.88 89 SER A C 1
ATOM 647 O O . SER A 1 89 ? 9.751 -0.928 -2.308 1.00 92.88 89 SER A O 1
ATOM 649 N N . TYR A 1 90 ? 7.851 -1.264 -3.464 1.00 93.31 90 TYR A N 1
ATOM 650 C CA . TYR A 1 90 ? 7.636 0.139 -3.822 1.00 93.31 90 TYR A CA 1
ATOM 651 C C . TYR A 1 90 ? 7.526 1.057 -2.597 1.00 93.31 90 TYR A C 1
ATOM 653 O O . TYR A 1 90 ? 8.181 2.099 -2.561 1.00 93.31 90 TYR A O 1
ATOM 661 N N . LEU A 1 91 ? 6.783 0.655 -1.559 1.00 94.19 91 LEU A N 1
ATOM 662 C CA . LEU A 1 91 ? 6.624 1.428 -0.316 1.00 94.19 91 LEU A CA 1
ATOM 663 C C . LEU A 1 91 ? 7.953 1.671 0.421 1.00 94.19 91 LEU A C 1
ATOM 665 O O . LEU A 1 91 ? 8.055 2.599 1.222 1.00 94.19 91 LEU A O 1
ATOM 669 N N . GLY A 1 92 ? 8.974 0.853 0.150 1.00 91.81 92 GLY A N 1
ATOM 670 C CA . GLY A 1 92 ? 10.325 1.020 0.686 1.00 91.81 92 GLY A CA 1
ATOM 671 C C . GLY A 1 92 ? 11.147 2.104 -0.017 1.00 91.81 92 GLY A C 1
ATOM 672 O O . GLY A 1 92 ? 12.182 2.515 0.513 1.00 91.81 92 GLY A O 1
ATOM 673 N N . SER A 1 93 ? 10.699 2.574 -1.184 1.00 91.75 93 SER A N 1
ATOM 674 C CA . SER A 1 93 ? 11.425 3.535 -2.014 1.00 91.75 93 SER A CA 1
ATOM 675 C C . SER A 1 93 ? 11.605 4.885 -1.304 1.00 91.75 93 SER A C 1
ATOM 677 O O . SER A 1 93 ? 10.678 5.358 -0.631 1.00 91.75 93 SER A O 1
ATOM 679 N N . PRO A 1 94 ? 12.770 5.545 -1.469 1.00 87.38 94 PRO A N 1
ATOM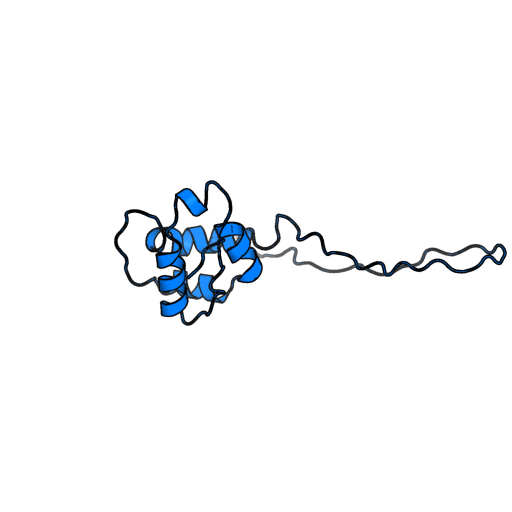 680 C CA . PRO A 1 94 ? 12.963 6.928 -1.037 1.00 87.38 94 PRO A CA 1
ATOM 681 C C . PRO A 1 94 ? 11.879 7.848 -1.614 1.00 87.38 94 PRO A C 1
ATOM 683 O O . PRO A 1 94 ? 11.411 7.638 -2.732 1.00 87.38 94 PRO A O 1
ATOM 686 N N . GLY A 1 95 ? 11.447 8.854 -0.857 1.00 88.94 95 GLY A N 1
ATOM 687 C CA . GLY A 1 95 ? 10.332 9.728 -1.223 1.00 88.94 95 GLY A CA 1
ATOM 688 C C . GLY A 1 95 ? 8.963 9.138 -0.876 1.00 88.94 95 GLY A C 1
ATOM 689 O O . GLY A 1 95 ? 8.143 9.830 -0.281 1.00 88.94 95 GLY A O 1
ATOM 690 N N . VAL A 1 96 ? 8.711 7.853 -1.142 1.00 91.81 96 VAL A N 1
ATOM 691 C CA . VAL A 1 96 ? 7.448 7.202 -0.738 1.00 91.81 96 VAL A CA 1
ATOM 692 C C . VAL A 1 96 ? 7.437 6.996 0.773 1.00 91.81 96 VAL A C 1
ATOM 694 O O . VAL A 1 96 ? 6.576 7.531 1.477 1.00 91.81 96 VAL A O 1
ATOM 697 N N . ARG A 1 97 ? 8.462 6.309 1.294 1.00 91.31 97 ARG A N 1
ATOM 698 C CA . ARG A 1 97 ? 8.604 6.002 2.726 1.00 91.31 97 ARG A CA 1
ATOM 699 C C . ARG A 1 97 ? 8.720 7.249 3.605 1.00 91.31 97 ARG A C 1
ATOM 701 O O . ARG A 1 97 ? 8.487 7.191 4.814 1.00 91.31 97 ARG A O 1
ATOM 708 N N . ASP A 1 98 ? 9.059 8.390 3.015 1.00 93.31 98 ASP A N 1
ATOM 709 C CA . ASP A 1 98 ? 9.155 9.670 3.711 1.00 93.31 98 ASP A CA 1
ATOM 710 C C . ASP A 1 98 ? 7.778 10.278 4.004 1.00 93.31 98 ASP A C 1
ATOM 712 O O . ASP A 1 98 ? 7.620 10.911 5.047 1.00 93.31 98 ASP A O 1
ATOM 716 N N . ASN A 1 99 ? 6.767 9.980 3.180 1.00 95.00 99 ASN A N 1
ATOM 717 C CA . ASN A 1 99 ? 5.421 10.551 3.272 1.00 95.00 99 ASN A CA 1
ATOM 718 C C . ASN A 1 99 ? 4.390 9.632 3.954 1.00 95.00 99 ASN A C 1
ATOM 720 O O . ASN A 1 99 ? 3.389 10.120 4.481 1.00 95.00 99 ASN A O 1
ATOM 724 N N . ILE A 1 100 ? 4.637 8.320 4.011 1.00 95.75 100 ILE A N 1
ATOM 725 C CA . ILE A 1 100 ? 3.699 7.333 4.580 1.00 95.75 100 ILE A CA 1
ATOM 726 C C . ILE A 1 100 ? 4.202 6.711 5.889 1.00 95.75 100 ILE A C 1
ATOM 728 O O . ILE A 1 100 ? 5.400 6.530 6.098 1.00 95.75 100 ILE A O 1
ATOM 732 N N . SER A 1 101 ? 3.287 6.362 6.790 1.00 96.19 101 SER A N 1
ATOM 733 C CA . SER A 1 101 ? 3.581 5.583 7.992 1.00 96.19 101 SER A CA 1
ATOM 734 C C . SER A 1 101 ? 3.372 4.100 7.712 1.00 96.19 101 SER A C 1
ATOM 736 O O . SER A 1 101 ? 2.243 3.666 7.482 1.00 96.19 101 SER A O 1
ATOM 738 N N . MET A 1 102 ? 4.443 3.306 7.783 1.00 94.75 102 MET A N 1
ATOM 739 C CA . MET A 1 102 ? 4.339 1.855 7.600 1.00 94.75 102 MET A CA 1
ATOM 740 C C . MET A 1 102 ? 3.451 1.201 8.659 1.00 94.75 102 MET A C 1
ATOM 742 O O . MET A 1 102 ? 2.691 0.299 8.331 1.00 94.75 102 MET A O 1
ATOM 746 N N . GLU A 1 103 ? 3.443 1.710 9.893 1.00 95.06 103 GLU A N 1
ATOM 747 C CA . GLU A 1 103 ? 2.521 1.251 10.941 1.00 95.06 103 GLU A CA 1
ATOM 748 C C . GLU A 1 103 ? 1.055 1.393 10.505 1.00 95.06 103 GLU A C 1
ATOM 750 O O . GLU A 1 103 ? 0.246 0.485 10.691 1.00 95.06 103 GLU A O 1
ATOM 755 N N . LYS A 1 104 ? 0.722 2.495 9.824 1.00 97.00 104 LYS A N 1
ATOM 756 C CA . LYS A 1 104 ? -0.622 2.697 9.277 1.00 97.00 104 LYS A CA 1
ATOM 757 C C . LYS A 1 104 ? -0.908 1.820 8.065 1.00 97.00 104 LYS A C 1
ATOM 759 O O . LYS A 1 104 ? -2.042 1.381 7.914 1.00 97.00 104 LYS A O 1
ATOM 764 N N . VAL A 1 105 ? 0.090 1.528 7.228 1.00 96.56 105 VAL A N 1
ATOM 765 C CA . VAL A 1 105 ? -0.050 0.545 6.138 1.00 96.56 105 VAL A CA 1
ATOM 766 C C . VAL A 1 105 ? -0.415 -0.829 6.712 1.00 96.56 105 VAL A C 1
ATOM 768 O O . VAL A 1 105 ? -1.361 -1.460 6.236 1.00 96.56 105 VAL A O 1
ATOM 771 N N . PHE A 1 106 ? 0.264 -1.268 7.778 1.00 96.75 106 PHE A N 1
ATOM 772 C CA . PHE A 1 106 ? -0.074 -2.511 8.478 1.00 96.75 106 PHE A CA 1
ATOM 773 C C . PHE A 1 106 ? -1.459 -2.452 9.128 1.00 96.75 106 PHE A C 1
ATOM 775 O O . PHE A 1 106 ? -2.198 -3.433 9.056 1.00 96.75 106 PHE A O 1
ATOM 782 N N . TYR A 1 107 ? -1.834 -1.325 9.739 1.00 97.25 107 TYR A N 1
ATOM 783 C CA . TYR A 1 107 ? -3.174 -1.129 10.297 1.00 97.25 107 TYR A CA 1
ATOM 784 C C . TYR A 1 107 ? -4.260 -1.253 9.220 1.00 97.25 107 TYR A C 1
ATOM 786 O O . TYR A 1 107 ? -5.177 -2.054 9.377 1.00 97.25 107 TYR A O 1
ATOM 794 N N . VAL A 1 108 ? -4.139 -0.520 8.107 1.00 98.06 108 VAL A N 1
ATOM 795 C CA . VAL A 1 108 ? -5.099 -0.558 6.991 1.00 98.06 108 VAL A CA 1
ATOM 796 C C . VAL A 1 108 ? -5.210 -1.970 6.420 1.00 98.06 108 VAL A C 1
ATOM 798 O O . VAL A 1 108 ? -6.320 -2.472 6.271 1.00 98.06 108 VAL A O 1
ATOM 801 N N . SER A 1 109 ? -4.082 -2.645 6.179 1.00 97.44 109 SER A N 1
ATOM 802 C CA . SER A 1 109 ? -4.076 -4.015 5.646 1.00 97.44 109 SER A CA 1
ATOM 803 C C . SER A 1 109 ? -4.841 -4.979 6.559 1.00 97.44 109 SER A C 1
ATOM 805 O O . SER A 1 109 ? -5.716 -5.709 6.094 1.00 97.44 109 SER A O 1
ATOM 807 N N . GLN A 1 110 ? -4.600 -4.909 7.874 1.00 97.25 110 GLN A N 1
ATOM 808 C CA . GLN A 1 110 ? -5.318 -5.714 8.868 1.00 97.25 110 GLN A CA 1
ATOM 809 C C . GLN A 1 110 ? -6.817 -5.397 8.913 1.00 97.25 110 GLN A C 1
ATOM 811 O O . GLN A 1 110 ? -7.626 -6.322 8.930 1.00 97.25 110 GLN A O 1
ATOM 816 N N . GLN A 1 111 ? -7.200 -4.115 8.890 1.00 98.25 111 GLN A N 1
ATOM 817 C CA . GLN A 1 111 ? -8.612 -3.710 8.857 1.00 98.25 111 GLN A CA 1
ATOM 818 C C . GLN A 1 111 ? -9.324 -4.205 7.591 1.00 98.25 111 GLN A C 1
ATOM 820 O O . GLN A 1 111 ? -10.493 -4.579 7.643 1.00 98.25 111 GLN A O 1
ATOM 825 N N . CYS A 1 112 ? -8.616 -4.262 6.462 1.00 98.12 112 CYS A N 1
ATOM 826 C CA . CYS A 1 112 ? -9.147 -4.768 5.200 1.00 98.12 112 CYS A CA 1
ATOM 827 C C . CYS A 1 112 ? -9.102 -6.303 5.075 1.00 98.12 112 CYS A C 1
ATOM 829 O O . CYS A 1 112 ? -9.570 -6.837 4.067 1.00 98.12 112 CYS A O 1
ATOM 831 N N . GLY A 1 113 ? -8.567 -7.014 6.077 1.00 97.25 113 GLY A N 1
ATOM 832 C CA . GLY A 1 113 ? -8.449 -8.475 6.083 1.00 97.25 113 GLY A CA 1
ATOM 833 C C . GLY A 1 113 ? -7.348 -9.022 5.169 1.00 97.25 113 GLY A C 1
ATOM 834 O O . GLY A 1 113 ? -7.403 -10.187 4.782 1.00 97.25 113 GLY A O 1
ATOM 835 N N . VAL A 1 114 ? -6.361 -8.197 4.810 1.00 96.25 114 VAL A N 1
ATOM 836 C CA . VAL A 1 114 ? -5.238 -8.568 3.942 1.00 96.25 114 VAL A CA 1
ATOM 837 C C . VAL A 1 114 ? -3.974 -8.736 4.781 1.00 96.25 114 VAL A C 1
ATOM 839 O O . VAL A 1 114 ? -3.578 -7.848 5.537 1.00 96.25 114 VAL A O 1
ATOM 842 N N . SER A 1 115 ? -3.325 -9.893 4.650 1.00 93.19 115 SER A N 1
ATOM 843 C CA . SER A 1 115 ? -2.049 -10.172 5.311 1.00 93.19 115 SER A CA 1
ATOM 844 C C . SER A 1 115 ? -0.892 -9.717 4.423 1.00 93.19 115 SER A C 1
ATOM 846 O O . SER A 1 115 ? -0.792 -10.148 3.275 1.00 93.19 115 SER A O 1
ATOM 848 N N . ILE A 1 116 ? -0.017 -8.859 4.954 1.00 93.88 116 ILE A N 1
ATOM 849 C CA . ILE A 1 116 ? 1.202 -8.402 4.274 1.00 93.88 116 ILE A CA 1
ATOM 850 C C . ILE A 1 116 ? 2.453 -8.825 5.064 1.00 93.88 116 ILE A C 1
ATOM 852 O O . ILE A 1 116 ? 2.383 -8.940 6.292 1.00 93.88 116 ILE A O 1
ATOM 856 N N . PRO A 1 117 ? 3.606 -9.057 4.405 1.00 91.81 117 PRO A N 1
ATOM 857 C CA . PRO A 1 117 ? 4.835 -9.457 5.087 1.00 91.81 117 PRO A CA 1
ATOM 858 C C . PRO A 1 117 ? 5.279 -8.420 6.120 1.00 91.81 117 PRO A C 1
ATOM 860 O O . PRO A 1 117 ? 5.275 -7.223 5.842 1.00 91.81 117 PRO A O 1
ATOM 863 N N . GLY A 1 118 ? 5.758 -8.863 7.284 1.00 91.50 118 GLY A N 1
ATOM 864 C CA . GLY A 1 118 ?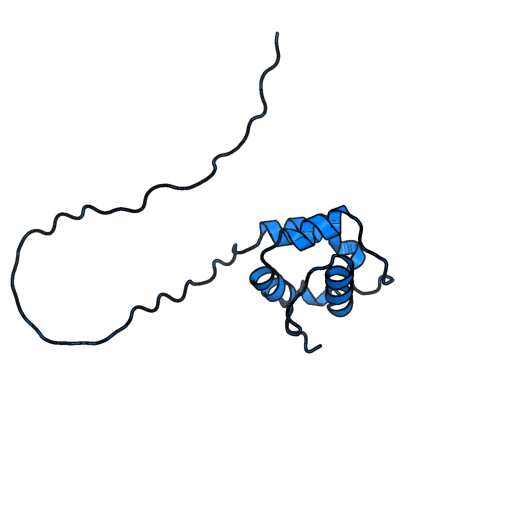 6.247 -7.955 8.328 1.00 91.50 118 GLY A CA 1
ATOM 865 C C . GLY A 1 118 ? 7.443 -7.089 7.909 1.00 91.50 118 GLY A C 1
ATOM 866 O O . GLY A 1 118 ? 7.698 -6.034 8.484 1.00 91.50 118 GLY A O 1
ATOM 867 N N . ASN A 1 119 ? 8.152 -7.505 6.859 1.00 90.06 119 ASN A N 1
ATOM 868 C CA . ASN A 1 119 ? 9.237 -6.747 6.249 1.00 90.06 119 ASN A CA 1
ATOM 869 C C . ASN A 1 119 ? 8.816 -5.861 5.061 1.00 90.06 119 ASN A C 1
ATOM 871 O O . ASN A 1 119 ? 9.677 -5.345 4.342 1.00 90.06 119 ASN A O 1
ATOM 875 N N . CYS A 1 120 ? 7.511 -5.681 4.837 1.00 93.06 120 CYS A N 1
ATOM 876 C CA . CYS A 1 120 ? 6.971 -4.798 3.805 1.00 93.06 120 CYS A CA 1
ATOM 877 C C . CYS A 1 120 ? 7.522 -3.368 3.959 1.00 93.06 120 CYS A C 1
ATOM 879 O O . CYS A 1 120 ? 7.670 -2.856 5.076 1.00 93.06 120 CYS A O 1
ATOM 881 N N . GLY A 1 121 ? 7.881 -2.723 2.846 1.00 90.75 121 GLY A N 1
ATOM 882 C CA . GLY A 1 121 ? 8.468 -1.380 2.839 1.00 90.75 121 GLY A CA 1
ATOM 883 C C . GLY A 1 121 ? 9.820 -1.265 3.554 1.00 90.75 121 GLY A C 1
ATOM 884 O O . GLY A 1 121 ? 10.215 -0.168 3.947 1.00 90.75 121 GLY A O 1
ATOM 885 N N . GLY A 1 122 ? 10.513 -2.387 3.791 1.00 86.38 122 GLY A N 1
ATOM 886 C CA . GLY A 1 122 ? 11.749 -2.420 4.577 1.00 86.38 122 GLY A CA 1
ATOM 887 C C . GLY A 1 122 ? 11.537 -2.222 6.082 1.00 86.38 122 GLY A C 1
ATOM 888 O O . GLY A 1 122 ? 12.502 -1.968 6.805 1.00 86.38 122 GLY A O 1
ATOM 889 N N . SER A 1 123 ? 10.294 -2.326 6.562 1.00 75.69 123 SER A N 1
ATOM 890 C CA . SER A 1 123 ? 9.984 -2.311 7.995 1.00 75.69 123 SER A CA 1
ATOM 891 C C . SER A 1 123 ? 10.559 -3.556 8.678 1.00 75.69 123 SER A C 1
ATOM 893 O O . SER A 1 123 ? 10.794 -4.575 8.040 1.00 75.69 123 SER A O 1
ATOM 895 N N . LYS A 1 124 ? 10.808 -3.501 9.982 1.00 64.88 124 LYS A N 1
ATOM 896 C CA . LYS A 1 124 ? 10.876 -4.702 10.822 1.00 64.88 124 LYS A CA 1
ATOM 897 C C . LYS A 1 124 ? 9.769 -4.521 11.849 1.00 64.88 124 LYS A C 1
ATOM 899 O O . LYS A 1 124 ? 9.956 -3.726 12.766 1.00 64.88 124 LYS A O 1
ATOM 904 N N . VAL A 1 125 ? 8.608 -5.122 11.598 1.00 51.94 125 VAL A N 1
ATOM 905 C CA . VAL A 1 125 ? 7.544 -5.222 12.612 1.00 51.94 125 VAL A CA 1
ATOM 906 C C . VAL A 1 125 ? 7.926 -6.209 13.703 1.00 51.94 125 VAL A C 1
ATOM 908 O O . VAL A 1 125 ? 8.707 -7.142 13.398 1.00 51.94 125 VAL A O 1
#

Foldseek 3Di:
DDDDDDDDDPDDDDDDDDDDPDDDDDDDDDDDDDDPPPPPPCDPVNFVVLLVQLCVQPLQQFFPPDDHDAGDPSNLVSLVPGPQVSQLCVCLDPPNVVTGHVVSVCVRCVSSVHDHDCCRSNHND

Sequence (125 aa):
TTRATIHIHETHTAQHRRKGNTSKMSQLARASLTAMGGAAVADPAGCQDDVVALNEACYKYVQKGAPTVPPSQECCDAVKSVDVPCVCSYLGSPGVRDNISMEKVFYVSQQCGVSIPGNCGGSKV

Secondary structure (DSSP, 8-state):
-------------------------------------------TTTTHHHHHHHHHHHHHHHBTTSPP-PPPHHHHHHHHHS-HHHHHHHTTSTTHHHHB-HHHHHHHHHHTT----TTGGG---

pLDDT: mean 77.82, std 22.08, range [36.56, 98.56]

Organism: Aegilops tauschii subsp. strangulata (NCBI:txid200361)

InterPro domains:
  IPR016140 Bifunctional inhibitor/plant lipid transfer protein/seed storage helical domain [PF14368] (39-117)
  IPR016140 Bifunctional inhibitor/plant lipid transfer protein/seed storage helical domain [SM00499] (47-120)
  IPR036312 Bifunctional inhibitor/plant lipid transfer protein/seed storage helical domain superfamily [G3DSA:1.10.110.10] (45-120)
  IPR036312 Bifunctional inhibitor/plant lipid transfer protein/seed storage helical domain superfamily [SSF47699] (57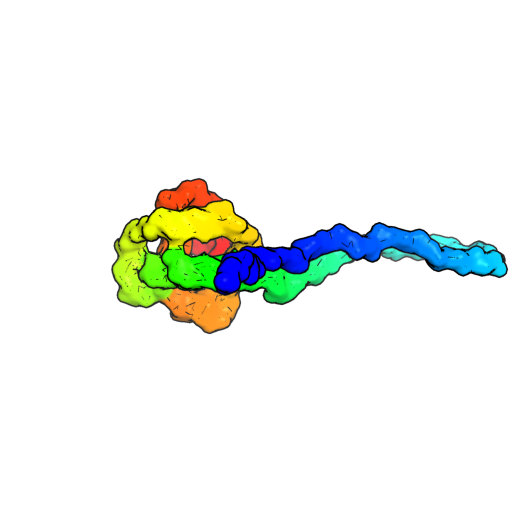-117)
  IPR044741 Non-specific lipid-transfer protein-like [cd04660] (47-117)

Radius of gyration: 22.86 Å; chains: 1; bounding box: 61×45×55 Å